Protein AF-A0A968YA37-F1 (afdb_monomer)

Mean predicted aligned error: 16.72 Å

Foldseek 3Di:
DDPVCPVVPCDPVNVVVVVCCCVVVPVVVVVQVVVQVVVVDPLSVLVVVLCVLVVVVVCCCVVVVDPDDPVSVVVSVVSNVVSVVVNVVVVVVVVVVVVVVVVPPDPPPVVVVVVVVVVVPPPPPPDPPDDDDDDDDD

Solvent-accessible surface area (backbone atoms only — not comparable to full-atom values): 8422 Å² total; per-residue (Å²): 134,80,80,80,58,59,86,80,66,65,48,75,68,50,55,48,51,49,51,48,45,48,45,59,68,39,52,49,46,51,50,51,51,49,53,36,59,70,68,73,36,69,67,46,57,52,50,52,63,58,41,50,62,56,50,51,52,52,46,40,41,69,74,68,58,57,81,70,52,74,72,52,46,49,51,52,52,52,51,52,51,51,46,51,55,58,60,49,53,64,61,49,54,55,55,54,54,55,50,56,60,69,70,62,72,61,69,77,54,56,56,53,55,53,51,64,62,53,68,78,66,72,73,81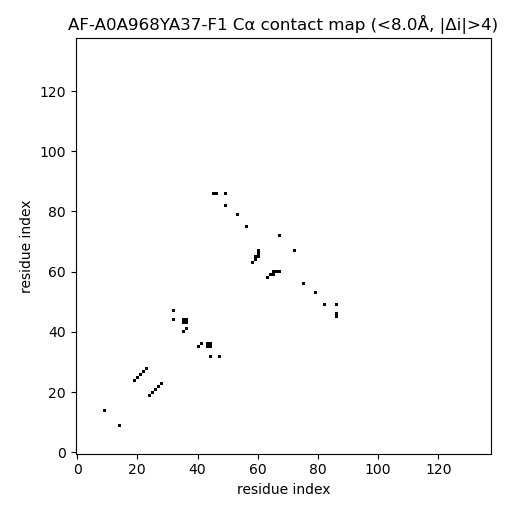,78,82,72,83,80,81,86,72,86,79,92,79,88,133

Structure (mmCIF, N/CA/C/O backbone):
data_AF-A0A968YA37-F1
#
_entry.id   AF-A0A968YA37-F1
#
loop_
_atom_site.group_PDB
_atom_site.id
_atom_site.type_symbol
_atom_site.label_atom_id
_atom_site.label_alt_id
_atom_site.label_comp_id
_atom_site.label_asym_id
_atom_site.label_entity_id
_atom_site.label_seq_id
_atom_site.pdbx_PDB_ins_code
_atom_site.Cartn_x
_atom_site.Cartn_y
_atom_site.Cartn_z
_atom_site.occupancy
_atom_site.B_iso_or_equiv
_atom_site.auth_seq_id
_atom_site.auth_comp_id
_atom_site.auth_asym_id
_atom_site.auth_atom_id
_atom_site.pdbx_PDB_model_num
ATOM 1 N N . LEU A 1 1 ? 17.390 16.702 -29.331 1.00 45.59 1 LEU A N 1
ATOM 2 C CA . LEU A 1 1 ? 16.671 15.455 -29.662 1.00 45.59 1 LEU A CA 1
ATOM 3 C C . LEU A 1 1 ? 15.281 15.620 -29.081 1.00 45.59 1 LEU A C 1
ATOM 5 O O . LEU A 1 1 ? 15.158 15.755 -27.875 1.00 45.59 1 LEU A O 1
ATOM 9 N N . THR A 1 2 ? 14.303 15.842 -29.948 1.00 58.94 2 THR A N 1
ATOM 10 C CA . THR A 1 2 ? 12.943 16.289 -29.628 1.00 58.94 2 THR A CA 1
ATOM 11 C C . THR A 1 2 ? 12.106 15.126 -29.094 1.00 58.94 2 THR A C 1
ATOM 13 O O . THR A 1 2 ? 11.922 14.135 -29.788 1.00 58.94 2 THR A O 1
ATOM 16 N N . GLU A 1 3 ? 11.577 15.250 -27.876 1.00 64.12 3 GLU A N 1
ATOM 17 C CA . GLU A 1 3 ? 10.696 14.265 -27.213 1.00 64.12 3 GLU A CA 1
ATOM 18 C C . GLU A 1 3 ? 9.273 14.204 -27.826 1.00 64.12 3 GLU A C 1
ATOM 20 O O . GLU A 1 3 ? 8.386 13.531 -27.309 1.00 64.12 3 GLU A O 1
ATOM 25 N N . SER A 1 4 ? 9.031 14.896 -28.947 1.00 67.94 4 SER A N 1
ATOM 26 C CA . SER A 1 4 ? 7.701 15.126 -29.530 1.00 67.94 4 SER A CA 1
ATOM 27 C C . SER A 1 4 ? 7.047 13.900 -30.183 1.00 67.94 4 SER A C 1
ATOM 29 O O . SER A 1 4 ? 5.840 13.913 -30.399 1.00 67.94 4 SER A O 1
ATOM 31 N N . GLU A 1 5 ? 7.801 12.832 -30.458 1.00 65.88 5 GLU A N 1
ATOM 32 C CA . GLU A 1 5 ? 7.295 11.629 -31.147 1.00 65.88 5 GLU A CA 1
ATOM 33 C C . GLU A 1 5 ? 6.789 10.525 -30.189 1.00 65.88 5 GLU A C 1
ATOM 35 O O . GLU A 1 5 ? 6.396 9.447 -30.636 1.00 65.88 5 GLU A O 1
ATOM 40 N N . GLN A 1 6 ? 6.775 10.750 -28.867 1.00 65.75 6 GLN A N 1
ATOM 41 C CA . GLN A 1 6 ? 6.377 9.724 -27.882 1.00 65.75 6 GLN A CA 1
ATOM 42 C C . GLN A 1 6 ? 4.908 9.294 -27.991 1.00 65.75 6 GLN A C 1
ATOM 44 O O . GLN A 1 6 ? 4.599 8.118 -27.818 1.00 65.75 6 GLN A O 1
ATOM 49 N N . PHE A 1 7 ? 4.000 10.220 -28.310 1.00 67.00 7 PHE A N 1
ATOM 50 C CA . PHE A 1 7 ? 2.571 9.906 -28.441 1.00 67.00 7 PHE A CA 1
ATOM 51 C C . PHE A 1 7 ? 2.244 9.110 -29.711 1.00 67.00 7 PHE A C 1
ATOM 53 O O . PHE A 1 7 ? 1.218 8.437 -29.763 1.00 67.00 7 PHE A O 1
ATOM 60 N N . VAL A 1 8 ? 3.111 9.170 -30.726 1.00 70.25 8 VAL A N 1
ATOM 61 C CA . VAL A 1 8 ? 2.924 8.486 -32.015 1.00 70.25 8 VAL A CA 1
ATOM 62 C C . VAL A 1 8 ? 3.504 7.065 -31.982 1.00 70.25 8 VAL A C 1
ATOM 64 O O . VAL A 1 8 ? 3.066 6.205 -32.740 1.00 70.25 8 VAL A O 1
ATOM 67 N N . ASN A 1 9 ? 4.433 6.786 -31.061 1.00 74.06 9 ASN A N 1
ATOM 68 C CA . ASN A 1 9 ? 5.145 5.510 -30.944 1.00 74.06 9 ASN A CA 1
ATOM 69 C C . ASN A 1 9 ? 4.734 4.704 -29.694 1.00 74.06 9 ASN A C 1
ATOM 71 O O . ASN A 1 9 ? 5.569 4.127 -28.999 1.00 74.06 9 ASN A O 1
ATOM 75 N N . ILE A 1 10 ? 3.437 4.691 -29.366 1.00 80.56 10 ILE A N 1
ATOM 76 C CA . ILE A 1 10 ? 2.909 3.772 -28.349 1.00 80.56 10 ILE A CA 1
ATOM 77 C C . ILE A 1 10 ? 2.670 2.422 -29.021 1.00 80.56 10 ILE A C 1
ATOM 79 O O . ILE A 1 10 ? 1.687 2.229 -29.739 1.00 80.56 10 ILE A O 1
ATOM 83 N N . ASP A 1 11 ? 3.590 1.496 -28.778 1.00 87.06 11 ASP A N 1
ATOM 84 C CA . ASP A 1 11 ? 3.515 0.128 -29.279 1.00 87.06 11 ASP A CA 1
ATOM 85 C C . ASP A 1 11 ? 2.354 -0.655 -28.625 1.00 87.06 11 ASP A C 1
ATOM 87 O O . ASP A 1 11 ? 1.806 -0.243 -27.595 1.00 87.06 11 ASP A O 1
ATOM 91 N N . PHE A 1 12 ? 1.970 -1.812 -29.175 1.00 89.38 12 PHE A N 1
ATOM 92 C CA . PHE A 1 12 ? 0.822 -2.596 -28.674 1.00 89.38 12 PHE A CA 1
ATOM 93 C C . PHE A 1 12 ? 0.938 -2.951 -27.177 1.00 89.38 12 PHE A C 1
ATOM 95 O O . PHE A 1 12 ? -0.045 -2.915 -26.435 1.00 89.38 12 PHE A O 1
ATOM 102 N N . SER A 1 13 ? 2.161 -3.220 -26.710 1.00 90.38 13 SER A N 1
ATOM 103 C CA . SER A 1 13 ? 2.465 -3.439 -25.289 1.00 90.38 13 SER A CA 1
ATOM 104 C C . SER A 1 13 ? 2.146 -2.213 -24.420 1.00 90.38 13 SER A C 1
ATOM 106 O O . SER A 1 13 ? 1.604 -2.353 -23.325 1.00 90.38 13 SER A O 1
ATOM 108 N N . GLY A 1 14 ? 2.404 -1.001 -24.923 1.00 90.62 14 GLY A N 1
ATOM 109 C CA . GLY A 1 14 ? 2.079 0.247 -24.229 1.00 90.62 14 GLY A CA 1
ATOM 110 C C . GLY A 1 14 ? 0.572 0.441 -24.070 1.00 90.62 14 GLY A C 1
ATOM 111 O O . GLY A 1 14 ? 0.103 0.781 -22.985 1.00 90.62 14 GLY A O 1
ATOM 112 N N . TRP A 1 15 ? -0.205 0.124 -25.109 1.00 92.56 15 TRP A N 1
ATOM 113 C CA . TRP A 1 15 ? -1.669 0.128 -25.031 1.00 92.56 15 TRP A CA 1
ATOM 114 C C . TRP A 1 15 ? -2.209 -0.898 -24.031 1.00 92.56 15 TRP A C 1
ATOM 116 O O . TRP A 1 15 ? -3.121 -0.584 -23.264 1.00 92.56 15 TRP A O 1
ATOM 126 N N . LEU A 1 16 ? -1.624 -2.099 -23.983 1.00 94.94 16 LEU A N 1
ATOM 127 C CA . LEU A 1 16 ? -1.979 -3.103 -22.977 1.00 94.94 16 LEU A CA 1
ATOM 128 C C . LEU A 1 16 ? -1.610 -2.665 -21.557 1.00 94.94 16 LEU A C 1
ATOM 130 O O . LEU A 1 16 ? -2.408 -2.863 -20.644 1.00 94.94 16 LEU A O 1
ATOM 134 N N . ALA A 1 17 ? -0.446 -2.044 -21.359 1.00 93.00 17 ALA A N 1
ATOM 135 C CA . ALA A 1 17 ? -0.031 -1.525 -20.058 1.00 93.00 17 ALA A CA 1
ATOM 136 C C . ALA A 1 17 ? -0.967 -0.408 -19.566 1.00 93.00 17 ALA A C 1
ATOM 138 O O . ALA A 1 17 ? -1.351 -0.398 -18.393 1.00 93.00 17 ALA A O 1
ATOM 139 N N . LEU A 1 18 ? -1.394 0.488 -20.464 1.00 92.81 18 LEU A N 1
ATOM 140 C CA . LEU A 1 18 ? -2.410 1.499 -20.165 1.00 92.81 18 LEU A CA 1
ATOM 141 C C . LEU A 1 18 ? -3.740 0.844 -19.787 1.00 92.81 18 LEU A C 1
ATOM 143 O O . LEU A 1 18 ? -4.289 1.160 -18.734 1.00 92.81 18 LEU A O 1
ATOM 147 N N . GLY A 1 19 ? -4.216 -0.118 -20.582 1.00 95.69 19 GLY A N 1
ATOM 148 C CA . GLY A 1 19 ? -5.440 -0.861 -20.281 1.00 95.69 19 GLY A CA 1
ATOM 149 C C . GLY A 1 19 ? -5.378 -1.565 -18.923 1.00 95.69 19 GLY A C 1
ATOM 150 O O . GLY A 1 19 ? -6.299 -1.440 -18.116 1.00 95.69 19 GLY A O 1
ATOM 151 N N . TYR A 1 20 ? -4.266 -2.239 -18.628 1.00 94.38 20 TYR A N 1
ATOM 152 C CA . TYR A 1 20 ? -4.027 -2.886 -17.340 1.00 94.38 20 TYR A CA 1
ATOM 153 C C . TYR A 1 20 ? -4.072 -1.878 -16.184 1.00 94.38 20 TYR A C 1
ATOM 155 O O . TYR A 1 20 ? -4.815 -2.079 -15.222 1.00 94.38 20 TYR A O 1
ATOM 163 N N . SER A 1 21 ? -3.336 -0.769 -16.290 1.00 93.38 21 SER A N 1
ATOM 164 C CA . SER A 1 21 ? -3.288 0.265 -15.250 1.00 93.38 21 SER A CA 1
ATOM 165 C C . SER A 1 21 ? -4.654 0.922 -15.024 1.00 93.38 21 SER A C 1
ATOM 167 O O . SER A 1 21 ? -5.093 1.078 -13.884 1.00 93.38 21 SER A O 1
ATOM 169 N N . THR A 1 22 ? -5.389 1.237 -16.093 1.00 96.25 22 THR A N 1
ATOM 170 C CA . THR A 1 22 ? -6.727 1.831 -15.990 1.00 96.25 22 THR A CA 1
ATOM 171 C C . THR A 1 22 ? -7.737 0.862 -15.376 1.00 96.25 22 THR A C 1
ATOM 173 O O . THR A 1 22 ? -8.521 1.265 -14.517 1.00 96.25 22 THR A O 1
ATOM 176 N N . VAL A 1 23 ? -7.728 -0.417 -15.759 1.00 96.44 23 VAL A N 1
ATOM 177 C CA . VAL A 1 23 ? -8.693 -1.392 -15.227 1.00 96.44 23 VAL A CA 1
ATOM 178 C C . VAL A 1 23 ? -8.363 -1.761 -13.783 1.00 96.44 23 VAL A C 1
ATOM 180 O O . VAL A 1 23 ? -9.210 -1.615 -12.904 1.00 96.44 23 VAL A O 1
ATOM 183 N N . PHE A 1 24 ? -7.139 -2.215 -13.516 1.00 90.88 24 PHE A N 1
ATOM 184 C CA . PHE A 1 24 ? -6.765 -2.723 -12.196 1.00 90.88 24 PHE A CA 1
ATOM 185 C C . PHE A 1 24 ? -6.415 -1.601 -11.216 1.00 90.88 24 PHE A C 1
ATOM 187 O O . PHE A 1 24 ? -6.884 -1.615 -10.080 1.00 90.88 24 PHE A O 1
ATOM 194 N N . GLY A 1 25 ? -5.632 -0.614 -11.655 1.00 87.88 25 GLY A N 1
ATOM 195 C CA . GLY A 1 25 ? -5.179 0.492 -10.810 1.00 87.88 25 GLY A CA 1
ATOM 196 C C . GLY A 1 25 ? -6.245 1.557 -10.553 1.00 87.88 25 GLY A C 1
ATOM 197 O O . GLY A 1 25 ? -6.181 2.231 -9.530 1.00 87.88 25 GLY A O 1
ATOM 198 N N . SER A 1 26 ? -7.231 1.711 -11.445 1.00 91.38 26 SER A N 1
ATOM 199 C CA . SER A 1 26 ? -8.301 2.710 -11.286 1.00 91.38 26 SER A CA 1
ATOM 200 C C . SER A 1 26 ? -9.690 2.089 -11.159 1.00 91.38 26 SER A C 1
ATOM 202 O O . SER A 1 26 ? -10.296 2.205 -10.098 1.00 91.38 26 SER A O 1
ATOM 204 N N . ALA A 1 27 ? -10.220 1.431 -12.195 1.00 94.56 27 ALA A N 1
ATO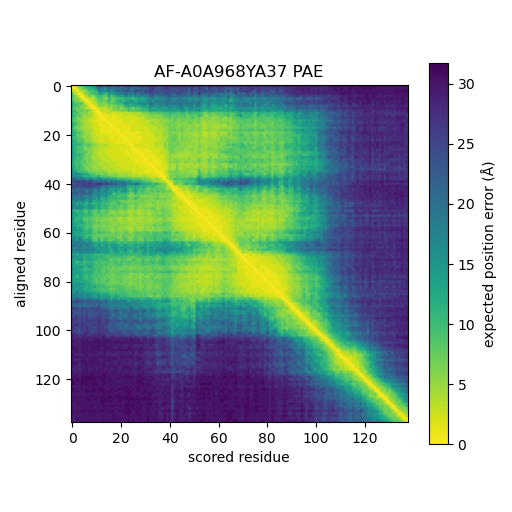M 205 C CA . ALA A 1 27 ? -11.627 1.018 -12.218 1.00 94.56 27 ALA A CA 1
ATOM 206 C C . ALA A 1 27 ? -11.981 0.045 -11.079 1.00 94.56 27 ALA A C 1
ATOM 208 O O . ALA A 1 27 ? -12.947 0.277 -10.353 1.00 94.56 27 ALA A O 1
ATOM 209 N N . ILE A 1 28 ? -11.181 -1.007 -10.882 1.00 90.88 28 ILE A N 1
ATOM 210 C CA . ILE A 1 28 ? -11.388 -1.980 -9.800 1.00 90.88 28 ILE A CA 1
ATOM 211 C C . ILE A 1 28 ? -11.099 -1.339 -8.439 1.00 90.88 28 ILE A C 1
ATOM 213 O O . ILE A 1 28 ? -11.909 -1.479 -7.526 1.00 90.88 28 ILE A O 1
ATOM 217 N N . ALA A 1 29 ? -9.986 -0.611 -8.303 1.00 86.44 29 ALA A N 1
ATOM 218 C CA . ALA A 1 29 ? -9.598 0.028 -7.046 1.00 86.44 29 ALA A CA 1
ATOM 219 C C . ALA A 1 29 ? -10.673 1.004 -6.536 1.00 86.44 29 ALA A C 1
ATOM 221 O O . ALA A 1 29 ? -11.132 0.890 -5.397 1.00 86.44 29 ALA A O 1
ATOM 222 N N . TYR A 1 30 ? -11.135 1.918 -7.395 1.00 86.19 30 TYR A N 1
ATOM 223 C CA . TYR A 1 30 ? -12.208 2.848 -7.053 1.00 86.19 30 TYR A CA 1
ATOM 224 C C . TYR A 1 30 ? -13.564 2.155 -6.940 1.00 86.19 30 TYR A C 1
ATOM 226 O O . TYR A 1 30 ? -14.343 2.517 -6.064 1.00 86.19 30 TYR A O 1
ATOM 234 N N . GLY A 1 31 ? -13.849 1.142 -7.762 1.00 89.38 31 GLY A N 1
ATOM 235 C CA . GLY A 1 31 ? -15.069 0.345 -7.636 1.00 89.38 31 GLY A CA 1
ATOM 236 C C . GLY A 1 31 ? -15.187 -0.289 -6.251 1.00 89.38 31 GLY A C 1
ATOM 237 O O . GLY A 1 31 ? -16.225 -0.171 -5.604 1.00 89.38 31 GLY A O 1
ATOM 238 N N . LEU A 1 32 ? -14.099 -0.877 -5.752 1.00 84.19 32 LEU A N 1
ATOM 239 C CA . LEU A 1 32 ? -14.043 -1.465 -4.418 1.00 84.19 32 LEU A CA 1
ATOM 240 C C . LEU A 1 32 ? -14.123 -0.395 -3.318 1.00 84.19 32 LEU A C 1
ATOM 242 O O . LEU A 1 32 ? -14.860 -0.567 -2.348 1.00 84.19 32 LEU A O 1
ATOM 246 N N . PHE A 1 33 ? -13.429 0.734 -3.494 1.00 80.25 33 PHE A N 1
ATOM 247 C CA . PHE A 1 33 ? -13.512 1.887 -2.593 1.00 80.25 33 PHE A CA 1
ATOM 248 C C . PHE A 1 33 ? -14.953 2.396 -2.447 1.00 80.25 33 PHE A C 1
ATOM 250 O O . PHE A 1 33 ? -15.447 2.532 -1.330 1.00 80.25 33 PHE A O 1
ATOM 257 N N . PHE A 1 34 ? -15.651 2.635 -3.561 1.00 82.25 34 PHE A N 1
ATOM 258 C CA . PHE A 1 34 ? -17.033 3.115 -3.547 1.00 82.25 34 PHE A CA 1
ATOM 259 C C . PHE A 1 34 ? -18.013 2.052 -3.067 1.00 82.25 34 PHE A C 1
ATOM 261 O O . PHE A 1 34 ? -18.949 2.388 -2.348 1.00 82.25 34 PHE A O 1
ATOM 268 N N . TYR A 1 35 ? -17.786 0.779 -3.391 1.00 84.81 35 TYR A N 1
ATOM 269 C CA . TYR A 1 35 ? -18.574 -0.323 -2.847 1.00 84.81 35 TYR A CA 1
ATOM 270 C C . TYR A 1 35 ? -18.516 -0.333 -1.313 1.00 84.81 35 TYR A C 1
ATOM 272 O O . TYR A 1 35 ? -19.552 -0.313 -0.646 1.00 84.81 35 TYR A O 1
ATOM 280 N N . PHE A 1 36 ? -17.313 -0.256 -0.746 1.00 77.56 36 PHE A N 1
ATOM 281 C CA . PHE A 1 36 ? -17.108 -0.195 0.699 1.00 77.56 36 PHE A CA 1
ATOM 282 C C . PHE A 1 36 ? -17.592 1.108 1.344 1.00 77.56 36 PHE A C 1
ATOM 284 O O . PHE A 1 36 ? -18.097 1.081 2.464 1.00 77.56 36 PHE A O 1
ATOM 291 N N . ALA A 1 37 ? -17.486 2.240 0.648 1.00 76.31 37 ALA A N 1
ATOM 292 C CA . ALA A 1 37 ? -18.059 3.501 1.110 1.00 76.31 37 ALA A CA 1
ATOM 293 C C . ALA A 1 37 ? -19.599 3.456 1.115 1.00 76.31 37 ALA A C 1
ATOM 295 O O . ALA A 1 37 ? -20.232 3.984 2.027 1.00 76.31 37 ALA A O 1
ATOM 296 N N . SER A 1 38 ? -20.207 2.791 0.127 1.00 76.62 38 SER A N 1
ATOM 297 C CA . SER A 1 38 ? -21.665 2.674 -0.005 1.00 76.62 38 SER A CA 1
ATOM 298 C C . SER A 1 38 ? -22.298 1.748 1.036 1.00 76.62 38 SER A C 1
ATOM 300 O O . SER A 1 38 ? -23.456 1.940 1.395 1.00 76.62 38 SER A O 1
ATOM 302 N N . SER A 1 39 ? -21.543 0.786 1.579 1.00 70.00 39 SER A N 1
ATOM 303 C CA . SER A 1 39 ? -22.029 -0.139 2.610 1.00 70.00 39 SER A CA 1
ATOM 304 C C . SER A 1 39 ? -22.082 0.468 4.022 1.00 70.00 39 SER A C 1
ATOM 306 O O . SER A 1 39 ? -22.334 -0.247 4.989 1.00 70.00 39 SER A O 1
ATOM 308 N N . GLY A 1 40 ? -21.855 1.781 4.169 1.00 61.16 40 GLY A N 1
ATOM 309 C CA . GLY A 1 40 ? -22.006 2.515 5.434 1.00 61.16 40 GLY A CA 1
ATOM 310 C C . GLY A 1 40 ? -20.974 2.164 6.511 1.00 61.16 40 GLY A C 1
ATOM 311 O O . GLY A 1 40 ? -21.076 2.627 7.646 1.00 61.16 40 GLY A O 1
ATOM 312 N N . SER A 1 41 ? -19.967 1.355 6.184 1.00 61.97 41 SER A N 1
ATOM 313 C CA . SER A 1 41 ? -18.991 0.881 7.159 1.00 61.97 41 SER A CA 1
ATOM 314 C C . SER A 1 41 ? -17.766 1.797 7.171 1.00 61.97 41 SER A C 1
ATOM 316 O O . SER A 1 41 ? -16.840 1.640 6.375 1.00 61.97 41 SER A O 1
ATOM 318 N N . LEU A 1 42 ? -17.711 2.732 8.129 1.00 64.62 42 LEU A N 1
ATOM 319 C CA . LEU A 1 42 ? -16.465 3.449 8.464 1.00 64.62 42 LEU A CA 1
ATOM 320 C C . LEU A 1 42 ? -15.293 2.461 8.641 1.00 64.62 42 LEU A C 1
ATOM 322 O O . LEU A 1 42 ? -14.155 2.753 8.281 1.00 64.62 42 LEU A O 1
ATOM 326 N N . THR A 1 43 ? -15.605 1.253 9.111 1.00 64.38 43 THR A N 1
ATOM 327 C CA . THR A 1 43 ? -14.712 0.100 9.229 1.00 64.38 43 THR A CA 1
ATOM 328 C C . THR A 1 43 ? -14.017 -0.279 7.920 1.00 64.38 43 THR A C 1
ATOM 330 O O . THR A 1 43 ? -12.829 -0.600 7.950 1.00 64.38 43 THR A O 1
ATOM 333 N N . SER A 1 44 ? -14.694 -0.227 6.768 1.00 65.38 44 SER A N 1
ATOM 334 C CA . SER A 1 44 ? -14.084 -0.627 5.492 1.00 65.38 44 SER A CA 1
ATOM 335 C C . SER A 1 44 ? -13.133 0.437 4.943 1.00 65.38 44 SER A C 1
ATOM 337 O O . SER A 1 44 ? -12.048 0.100 4.476 1.00 65.38 44 SER A O 1
ATOM 339 N N . LEU A 1 45 ? -13.484 1.722 5.067 1.00 71.06 45 LEU A N 1
ATOM 340 C CA . LEU A 1 45 ? -12.593 2.841 4.721 1.00 71.06 45 LEU A CA 1
ATOM 341 C C . LEU A 1 45 ? -11.335 2.863 5.606 1.00 71.06 45 LEU A C 1
ATOM 343 O O . LEU A 1 45 ? -10.219 3.024 5.103 1.00 71.06 45 LEU A O 1
ATOM 347 N N . SER A 1 46 ? -11.518 2.646 6.912 1.00 73.06 46 SER A N 1
ATOM 348 C CA . SER A 1 46 ? -10.431 2.522 7.892 1.00 73.06 46 SER A CA 1
ATOM 349 C C . SER A 1 46 ? -9.512 1.343 7.536 1.00 73.06 46 SER A C 1
ATOM 351 O O . SER A 1 46 ? -8.305 1.513 7.360 1.00 73.06 46 SER A O 1
ATOM 353 N N . SER A 1 47 ? -10.092 0.161 7.294 1.00 75.69 47 SER A N 1
ATOM 354 C CA . SER A 1 47 ? -9.344 -1.051 6.928 1.00 75.69 47 SER A CA 1
ATOM 355 C C . SER A 1 47 ? -8.569 -0.900 5.619 1.00 75.69 47 SER A C 1
ATOM 357 O O . SER A 1 47 ? -7.409 -1.297 5.559 1.00 75.69 47 SER A O 1
ATOM 359 N N . LEU A 1 48 ? -9.163 -0.292 4.587 1.00 78.75 48 LEU A N 1
ATOM 360 C CA . LEU A 1 48 ? -8.503 -0.085 3.296 1.00 78.75 48 LEU A CA 1
ATOM 361 C C . LEU A 1 48 ? -7.291 0.848 3.419 1.00 78.75 48 LEU A C 1
ATOM 363 O O . LEU A 1 48 ? -6.222 0.541 2.898 1.00 78.75 48 LEU A O 1
ATOM 367 N N . THR A 1 49 ? -7.433 1.945 4.169 1.00 80.00 49 THR A N 1
ATOM 368 C CA . THR A 1 49 ? -6.341 2.903 4.412 1.00 80.00 49 THR A CA 1
ATOM 369 C C . THR A 1 49 ? -5.174 2.244 5.150 1.00 80.00 49 THR A C 1
ATOM 371 O O . THR A 1 49 ? -4.013 2.492 4.827 1.00 80.00 49 THR A O 1
ATOM 374 N N . PHE A 1 50 ? -5.473 1.356 6.101 1.00 76.31 50 PHE A N 1
ATOM 375 C CA . PHE A 1 50 ? -4.468 0.575 6.825 1.00 76.31 50 PHE A CA 1
ATOM 376 C C . PHE A 1 50 ? -3.852 -0.558 6.008 1.00 76.31 50 PHE A C 1
ATOM 378 O O . PHE A 1 50 ? -2.746 -0.996 6.315 1.00 76.31 50 PHE A O 1
ATOM 385 N N . LEU A 1 51 ? -4.516 -1.007 4.948 1.00 82.56 51 LEU A N 1
ATOM 386 C CA . LEU A 1 51 ? -4.006 -2.057 4.076 1.00 82.56 51 LEU A CA 1
ATOM 387 C C . LEU A 1 51 ? -3.068 -1.512 2.987 1.00 82.56 51 LEU A C 1
ATOM 389 O O . LEU A 1 51 ? -2.184 -2.235 2.531 1.00 82.56 51 LEU A O 1
ATOM 393 N N . THR A 1 52 ? -3.190 -0.231 2.615 1.00 86.06 52 THR A N 1
ATOM 394 C CA . THR A 1 52 ? -2.333 0.423 1.607 1.00 86.06 52 THR A CA 1
ATOM 395 C C . THR A 1 52 ? -0.830 0.247 1.865 1.00 86.06 52 THR A C 1
ATOM 397 O O . THR A 1 52 ? -0.132 -0.195 0.949 1.00 86.06 52 THR A O 1
ATOM 400 N N . PRO A 1 53 ? -0.289 0.516 3.072 1.00 85.62 53 PRO A N 1
ATOM 401 C CA . PRO A 1 53 ? 1.139 0.339 3.330 1.00 85.62 53 PRO A CA 1
ATOM 402 C C . PRO A 1 53 ? 1.545 -1.137 3.286 1.00 85.62 53 PRO A C 1
ATOM 404 O O . PRO A 1 53 ? 2.637 -1.457 2.831 1.00 85.62 53 PRO A O 1
ATOM 407 N N . VAL A 1 54 ? 0.661 -2.046 3.711 1.00 85.19 54 VAL A N 1
ATOM 408 C CA . VAL A 1 54 ? 0.904 -3.495 3.667 1.00 85.19 54 VAL A CA 1
ATOM 409 C C . VAL A 1 54 ? 1.057 -3.961 2.221 1.00 85.19 54 VAL A C 1
ATOM 411 O O . VAL A 1 54 ? 2.015 -4.663 1.905 1.00 85.19 54 VAL A O 1
ATOM 414 N N . PHE A 1 55 ? 0.164 -3.531 1.325 1.00 86.94 55 PHE A N 1
ATOM 415 C CA . PHE A 1 55 ? 0.277 -3.839 -0.099 1.00 86.94 55 PHE A CA 1
ATOM 416 C C . PHE A 1 55 ? 1.503 -3.193 -0.736 1.00 86.94 55 PHE A C 1
ATOM 418 O O . PHE A 1 55 ? 2.206 -3.868 -1.482 1.00 86.94 55 PHE A O 1
ATOM 425 N N . ALA A 1 56 ? 1.792 -1.927 -0.426 1.00 87.62 56 ALA A N 1
ATOM 426 C CA . ALA A 1 56 ? 2.982 -1.251 -0.938 1.00 87.62 56 ALA A CA 1
ATOM 427 C C . ALA A 1 56 ? 4.261 -2.030 -0.592 1.00 87.62 56 ALA A C 1
ATOM 429 O O . ALA A 1 56 ? 5.097 -2.262 -1.460 1.00 87.62 56 ALA A O 1
ATOM 430 N N . LEU A 1 57 ? 4.372 -2.508 0.650 1.00 87.50 57 LEU A N 1
ATOM 431 C CA . LEU A 1 57 ? 5.503 -3.313 1.107 1.00 87.50 57 LEU A CA 1
ATOM 432 C C . LEU A 1 57 ? 5.530 -4.710 0.478 1.00 87.50 57 LEU A C 1
ATOM 434 O O . LEU A 1 57 ? 6.588 -5.176 0.056 1.00 87.50 57 LEU A O 1
ATOM 438 N N . LEU A 1 58 ? 4.376 -5.375 0.385 1.00 86.62 58 LEU A N 1
ATOM 439 C CA . LEU A 1 58 ? 4.265 -6.702 -0.217 1.00 86.62 58 LEU A CA 1
ATOM 440 C C . LEU A 1 58 ? 4.680 -6.676 -1.690 1.00 86.62 58 LEU A C 1
ATOM 442 O O . LEU A 1 58 ? 5.519 -7.470 -2.108 1.00 86.62 58 LEU A O 1
ATOM 446 N N . PHE A 1 59 ? 4.110 -5.758 -2.471 1.00 86.69 59 PHE A N 1
ATOM 447 C CA . PHE A 1 59 ? 4.397 -5.637 -3.896 1.00 86.69 59 PHE A CA 1
ATOM 448 C C . PHE A 1 59 ? 5.768 -5.004 -4.163 1.00 86.69 59 PHE A C 1
ATOM 450 O O . PHE A 1 59 ? 6.411 -5.388 -5.135 1.00 86.69 59 PHE A O 1
ATOM 457 N N . GLY A 1 60 ? 6.264 -4.117 -3.295 1.00 86.38 60 GLY A N 1
ATOM 458 C CA . GLY A 1 60 ? 7.635 -3.601 -3.373 1.00 86.38 60 GLY A CA 1
ATOM 459 C C . GLY A 1 60 ? 8.682 -4.707 -3.213 1.00 86.38 60 GLY A C 1
ATOM 460 O O . GLY A 1 60 ? 9.592 -4.834 -4.028 1.00 86.38 60 GLY A O 1
ATOM 461 N N . ASN A 1 61 ? 8.504 -5.593 -2.232 1.00 84.31 61 ASN A N 1
ATOM 462 C CA . ASN A 1 61 ? 9.403 -6.734 -2.067 1.00 84.31 61 ASN A CA 1
ATOM 463 C C . ASN A 1 61 ? 9.208 -7.789 -3.177 1.00 84.31 61 ASN A C 1
ATOM 465 O O . ASN A 1 61 ? 10.178 -8.289 -3.737 1.00 84.31 61 ASN A O 1
ATOM 469 N N . LEU A 1 62 ? 7.959 -8.120 -3.533 1.00 85.81 62 LEU A N 1
ATOM 470 C CA . LEU A 1 62 ? 7.660 -9.236 -4.441 1.00 85.81 62 LEU A CA 1
ATOM 471 C C . LEU A 1 62 ? 7.829 -8.906 -5.933 1.00 85.81 62 LEU A C 1
ATOM 473 O O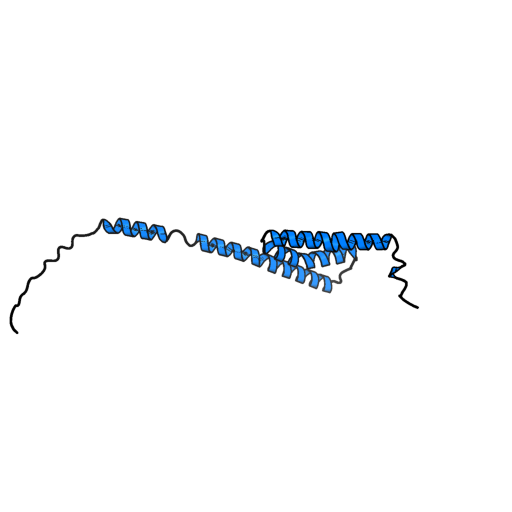 . LEU A 1 62 ? 8.336 -9.741 -6.676 1.00 85.81 62 LEU A O 1
ATOM 477 N N . LEU A 1 63 ? 7.373 -7.734 -6.389 1.00 85.62 63 LEU A N 1
ATOM 478 C CA . LEU A 1 63 ? 7.405 -7.350 -7.810 1.00 85.62 63 LEU A CA 1
ATOM 479 C C . LEU A 1 63 ? 8.656 -6.554 -8.172 1.00 85.62 63 LEU A C 1
ATOM 481 O O . LEU A 1 63 ? 9.193 -6.735 -9.261 1.00 85.62 63 LEU A O 1
ATOM 485 N N . LEU A 1 64 ? 9.106 -5.670 -7.276 1.00 82.44 64 LEU A N 1
ATOM 486 C CA . LEU A 1 64 ? 10.316 -4.870 -7.488 1.00 82.44 64 LEU A CA 1
ATOM 487 C C . LEU A 1 64 ? 11.590 -5.612 -7.060 1.00 82.44 64 LEU A C 1
ATOM 489 O O . LEU A 1 64 ? 12.675 -5.248 -7.507 1.00 82.44 64 LEU A O 1
ATOM 493 N N . GLY A 1 65 ? 11.470 -6.661 -6.238 1.00 80.69 65 GLY A N 1
ATOM 494 C CA . GLY A 1 65 ? 12.612 -7.450 -5.773 1.00 80.69 65 GLY A CA 1
ATOM 495 C C . GLY A 1 65 ? 13.526 -6.684 -4.815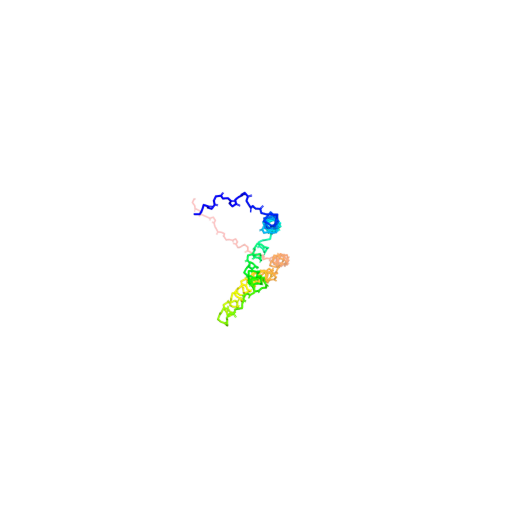 1.00 80.69 65 GLY A C 1
ATOM 496 O O . GLY A 1 65 ? 14.726 -6.959 -4.769 1.00 80.69 65 GLY A O 1
ATOM 497 N N . GLU A 1 66 ? 12.998 -5.694 -4.088 1.00 76.88 66 GLU A N 1
ATOM 498 C CA . GLU A 1 66 ? 13.806 -4.892 -3.168 1.00 76.88 66 GLU A CA 1
ATOM 499 C C . GLU A 1 66 ? 14.375 -5.744 -2.027 1.00 76.88 66 GLU A C 1
ATOM 501 O O . GLU A 1 66 ? 13.659 -6.217 -1.145 1.00 76.88 66 GLU A O 1
ATOM 506 N N . VAL A 1 67 ? 15.703 -5.895 -2.004 1.00 77.25 67 VAL A N 1
ATOM 507 C CA . VAL A 1 67 ? 16.412 -6.515 -0.881 1.00 77.25 67 VAL A CA 1
ATOM 508 C C . VAL A 1 67 ? 16.557 -5.480 0.227 1.00 77.25 67 VAL A C 1
ATOM 510 O O . VAL A 1 67 ? 17.449 -4.630 0.204 1.00 77.25 67 VAL A O 1
ATOM 513 N N . LEU A 1 68 ? 15.660 -5.554 1.205 1.00 74.00 68 LEU A N 1
ATOM 514 C CA . LEU A 1 68 ? 15.642 -4.623 2.326 1.00 74.00 68 LEU A CA 1
ATOM 515 C C . LEU A 1 68 ? 16.867 -4.827 3.226 1.00 74.00 68 LEU A C 1
ATOM 517 O O . LEU A 1 68 ? 17.100 -5.904 3.782 1.00 74.00 68 LEU A O 1
ATOM 521 N N . ASN A 1 69 ? 17.641 -3.758 3.406 1.00 85.38 69 ASN A N 1
ATOM 522 C CA . ASN A 1 69 ? 18.730 -3.718 4.382 1.00 85.38 69 ASN A 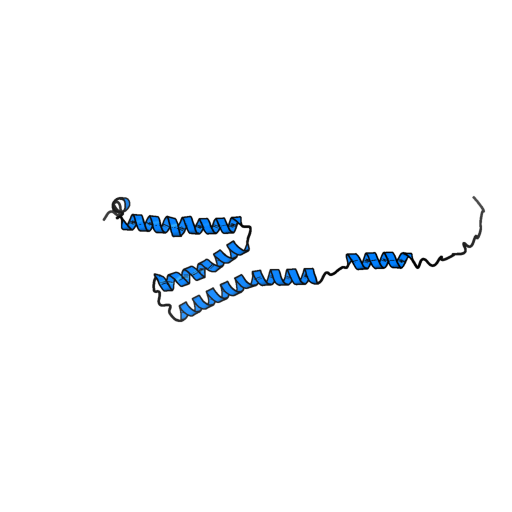CA 1
ATOM 523 C C . ASN A 1 69 ? 18.139 -3.871 5.806 1.00 85.38 69 ASN A C 1
ATOM 525 O O . ASN A 1 69 ? 17.053 -3.342 6.052 1.00 85.38 69 ASN A O 1
ATOM 529 N N . PRO A 1 70 ? 18.811 -4.537 6.767 1.00 86.31 70 PRO A N 1
ATOM 530 C CA . PRO A 1 70 ? 18.358 -4.682 8.156 1.00 86.31 70 PRO A CA 1
ATOM 531 C C . PRO A 1 70 ? 17.662 -3.460 8.786 1.00 86.31 70 PRO A C 1
ATOM 533 O O . PRO A 1 70 ? 16.644 -3.615 9.461 1.00 86.31 70 PRO A O 1
ATOM 536 N N . LEU A 1 71 ? 18.158 -2.242 8.535 1.00 89.50 71 LEU A N 1
ATOM 537 C CA . LEU A 1 71 ? 17.545 -1.011 9.051 1.00 89.50 71 LEU A CA 1
ATOM 538 C C . LEU A 1 71 ? 16.192 -0.683 8.389 1.00 89.50 71 LEU A C 1
ATOM 540 O O . LEU A 1 71 ? 15.261 -0.248 9.066 1.00 89.50 71 LEU A O 1
ATOM 544 N N . GLN A 1 72 ? 16.058 -0.923 7.083 1.00 85.00 72 GLN A N 1
ATOM 545 C CA . GLN A 1 72 ? 14.786 -0.779 6.369 1.00 85.00 72 GLN A CA 1
ATOM 546 C C . GLN A 1 72 ? 13.783 -1.825 6.856 1.00 85.00 72 GLN A C 1
ATOM 548 O O . GLN A 1 72 ? 12.642 -1.477 7.140 1.00 85.00 72 GLN A O 1
ATOM 553 N N . SER A 1 73 ? 14.220 -3.070 7.059 1.00 85.06 73 SER A N 1
ATOM 554 C CA . SER A 1 73 ? 13.381 -4.137 7.617 1.00 85.06 73 SER A CA 1
ATOM 555 C C . SER A 1 73 ? 12.855 -3.798 9.016 1.00 85.06 73 SER A C 1
ATOM 557 O O . SER A 1 73 ? 11.694 -4.075 9.316 1.00 85.06 73 SER A O 1
ATOM 559 N N . MET A 1 74 ? 13.659 -3.137 9.859 1.00 90.50 74 MET A N 1
ATOM 560 C CA . MET A 1 74 ? 13.182 -2.592 11.138 1.00 90.50 74 MET A CA 1
ATOM 561 C C . MET A 1 74 ? 12.104 -1.519 10.949 1.00 90.50 74 MET A C 1
ATOM 563 O O . MET A 1 74 ? 11.090 -1.553 11.646 1.00 90.50 74 MET A O 1
ATOM 567 N N . GLY A 1 75 ? 12.297 -0.590 10.009 1.00 88.56 75 GLY A N 1
ATOM 568 C CA . GLY A 1 75 ? 11.297 0.427 9.673 1.00 88.56 75 GLY A CA 1
ATOM 569 C C . GLY A 1 75 ? 9.982 -0.194 9.198 1.00 88.56 75 GLY A C 1
ATOM 570 O O . GLY A 1 75 ? 8.920 0.150 9.709 1.00 88.56 75 GLY A O 1
ATOM 571 N N . VAL A 1 76 ? 10.063 -1.183 8.306 1.00 87.38 76 VAL A N 1
ATOM 572 C CA . VAL A 1 76 ? 8.918 -1.969 7.826 1.00 87.38 76 VAL A CA 1
ATOM 573 C C . VAL A 1 76 ? 8.194 -2.654 8.983 1.00 87.38 76 VAL A C 1
ATOM 575 O O . VAL A 1 76 ? 6.975 -2.525 9.109 1.00 87.38 76 VAL A O 1
ATOM 578 N N . GLY A 1 77 ? 8.935 -3.326 9.868 1.00 89.56 77 GLY A N 1
ATOM 579 C CA . GLY A 1 77 ? 8.373 -3.946 11.065 1.00 89.56 77 GLY A CA 1
ATOM 580 C C . GLY A 1 77 ? 7.640 -2.937 11.951 1.00 89.56 77 GLY A C 1
ATOM 581 O O . GLY A 1 77 ? 6.504 -3.181 12.354 1.00 89.56 77 GLY A O 1
ATOM 582 N N . LEU A 1 78 ? 8.241 -1.771 12.196 1.00 91.12 78 LEU A N 1
ATOM 583 C CA . LEU A 1 78 ? 7.643 -0.708 13.004 1.00 91.12 78 LEU A CA 1
ATOM 584 C C . LEU A 1 78 ? 6.367 -0.132 12.368 1.00 91.12 78 LEU A C 1
ATOM 586 O O . LEU A 1 78 ? 5.389 0.121 13.077 1.00 91.12 78 LEU A O 1
ATOM 590 N N . THR A 1 79 ? 6.348 0.050 11.046 1.00 88.88 79 THR A N 1
ATOM 591 C CA . THR A 1 79 ? 5.160 0.497 10.306 1.00 88.88 79 THR A CA 1
ATOM 592 C C . THR A 1 79 ? 4.029 -0.523 10.413 1.00 88.88 79 THR A C 1
ATOM 594 O O . THR A 1 79 ? 2.906 -0.143 10.742 1.00 88.88 79 THR A O 1
ATOM 597 N N . LEU A 1 80 ? 4.315 -1.814 10.213 1.00 87.81 80 LEU A N 1
ATOM 598 C CA . LEU A 1 80 ? 3.314 -2.878 10.341 1.00 87.81 80 LEU A CA 1
ATOM 599 C C . LEU A 1 80 ? 2.749 -2.970 11.763 1.00 87.81 80 LEU A C 1
ATOM 601 O O . LEU A 1 80 ? 1.534 -3.055 11.932 1.00 87.81 80 LEU A O 1
ATOM 605 N N . VAL A 1 81 ? 3.609 -2.891 12.784 1.00 90.06 81 VAL A N 1
ATOM 606 C CA . VAL A 1 81 ? 3.183 -2.869 14.193 1.00 90.06 81 VAL A CA 1
ATOM 607 C C . VAL A 1 81 ? 2.290 -1.659 14.464 1.00 90.06 81 VAL A C 1
ATOM 609 O O . VAL A 1 81 ? 1.225 -1.801 15.057 1.00 90.06 81 VAL A O 1
ATOM 612 N N . SER A 1 82 ? 2.675 -0.477 13.982 1.00 87.06 82 SER A N 1
ATOM 613 C CA . SER A 1 82 ? 1.888 0.749 14.158 1.00 87.06 82 SER A CA 1
ATOM 614 C C . SER A 1 82 ? 0.493 0.620 13.541 1.00 87.06 82 SER A C 1
ATOM 616 O O . SER A 1 82 ? -0.502 0.906 14.204 1.00 87.06 82 SER A O 1
ATOM 618 N N . ILE A 1 83 ? 0.403 0.127 12.302 1.00 83.94 83 ILE A N 1
ATOM 619 C CA . ILE A 1 83 ? -0.869 -0.128 11.611 1.00 83.94 83 ILE A CA 1
ATOM 620 C C . ILE A 1 83 ? -1.722 -1.135 12.388 1.00 83.94 83 ILE A C 1
ATOM 622 O O . ILE A 1 83 ? -2.921 -0.917 12.570 1.00 83.94 83 ILE A O 1
ATOM 626 N N . TYR A 1 84 ? -1.104 -2.208 12.883 1.00 83.69 84 TYR A N 1
ATOM 627 C CA . TYR A 1 84 ? -1.787 -3.227 13.673 1.00 83.69 84 TYR A CA 1
ATOM 628 C C . TYR A 1 84 ? -2.404 -2.649 14.956 1.00 83.69 84 TYR A C 1
ATOM 630 O O . TYR A 1 84 ? -3.588 -2.868 15.216 1.00 83.69 84 TYR A O 1
ATOM 638 N N . LEU A 1 85 ? -1.648 -1.853 15.726 1.00 84.75 85 LEU A N 1
ATOM 639 C CA . LEU A 1 85 ? -2.172 -1.199 16.934 1.00 84.75 85 LEU A CA 1
ATOM 640 C C . LEU A 1 85 ? -3.341 -0.257 16.617 1.00 84.75 85 LEU A C 1
ATOM 642 O O . LEU A 1 85 ? -4.314 -0.199 17.371 1.00 84.75 85 LEU A O 1
ATOM 646 N N . ILE A 1 86 ? -3.255 0.480 15.509 1.00 79.75 86 ILE A N 1
ATOM 647 C CA . ILE A 1 86 ? -4.308 1.413 15.112 1.00 79.75 86 ILE A CA 1
ATOM 648 C C . ILE A 1 86 ? -5.577 0.657 14.703 1.00 79.75 86 ILE A C 1
ATOM 650 O O . ILE A 1 86 ? -6.660 1.071 15.099 1.00 79.75 86 ILE A O 1
ATOM 654 N N . ASN A 1 87 ? -5.470 -0.465 13.988 1.00 76.88 87 ASN A N 1
ATOM 655 C CA . ASN A 1 87 ? -6.636 -1.285 13.641 1.00 76.88 87 ASN A CA 1
ATOM 656 C C . ASN A 1 87 ? -7.311 -1.882 14.895 1.00 76.88 87 ASN A C 1
ATOM 658 O O . ASN A 1 87 ? -8.537 -1.946 14.991 1.00 76.88 87 ASN A O 1
ATOM 662 N N . GLN A 1 88 ? -6.517 -2.254 15.903 1.00 76.50 88 GLN A N 1
ATOM 663 C CA . GLN A 1 88 ? -7.026 -2.872 17.126 1.00 76.50 88 GLN A CA 1
ATOM 664 C C . GLN A 1 88 ? -7.811 -1.897 18.024 1.00 76.50 88 GLN A C 1
ATOM 666 O O . GLN A 1 88 ? -8.731 -2.307 18.734 1.00 76.50 88 GLN A O 1
ATOM 671 N N . ARG A 1 89 ? -7.497 -0.594 17.992 1.00 72.69 89 ARG A N 1
ATOM 672 C CA . ARG A 1 89 ? -8.204 0.410 18.812 1.00 72.69 89 ARG A CA 1
ATOM 673 C C . ARG A 1 89 ? -9.699 0.490 18.473 1.00 72.69 89 ARG A C 1
ATOM 675 O O . ARG A 1 89 ? -10.517 0.669 19.373 1.00 72.69 89 ARG A O 1
ATOM 682 N N . ASP A 1 90 ? -10.044 0.303 17.199 1.00 67.12 90 ASP A N 1
ATOM 683 C CA . ASP A 1 90 ? -11.420 0.398 16.714 1.00 67.12 90 ASP A CA 1
ATOM 684 C C . ASP A 1 90 ? -12.249 -0.781 17.268 1.00 67.12 90 ASP A C 1
ATOM 686 O O . ASP A 1 90 ? -13.391 -0.606 17.689 1.00 67.12 90 ASP A O 1
ATOM 690 N N . THR A 1 91 ? -11.637 -1.965 17.408 1.00 66.12 91 THR A N 1
ATOM 691 C CA . THR A 1 91 ? -12.276 -3.157 18.000 1.00 66.12 91 THR A CA 1
ATOM 692 C C . THR A 1 91 ? -12.406 -3.091 19.527 1.00 66.12 91 THR A C 1
ATOM 694 O O . THR A 1 91 ? -13.308 -3.712 20.099 1.00 66.12 91 THR A O 1
ATOM 697 N N . LEU A 1 92 ? -11.529 -2.358 20.224 1.00 63.06 92 LEU A N 1
ATOM 698 C CA . LEU A 1 92 ? -11.623 -2.183 21.682 1.00 63.06 92 LEU A CA 1
ATOM 699 C C . LEU A 1 92 ? -12.764 -1.236 22.085 1.00 63.06 92 LEU A C 1
ATOM 701 O O . LEU A 1 92 ? -13.424 -1.487 23.099 1.00 63.06 92 LEU A O 1
ATOM 705 N N . GLY A 1 93 ? -13.035 -0.199 21.286 1.00 63.81 93 GLY A N 1
ATOM 706 C CA . GLY A 1 93 ? -14.148 0.727 21.518 1.00 63.81 93 GLY A CA 1
ATOM 707 C C . GLY A 1 93 ? -15.512 0.026 21.530 1.00 63.81 93 GLY A C 1
ATOM 708 O O . GLY A 1 93 ? -16.327 0.265 22.424 1.00 63.81 93 GLY A O 1
ATOM 709 N N . GLU A 1 94 ? -15.728 -0.924 20.615 1.00 64.38 94 GLU A N 1
ATOM 710 C CA . GLU A 1 94 ? -16.964 -1.718 20.563 1.0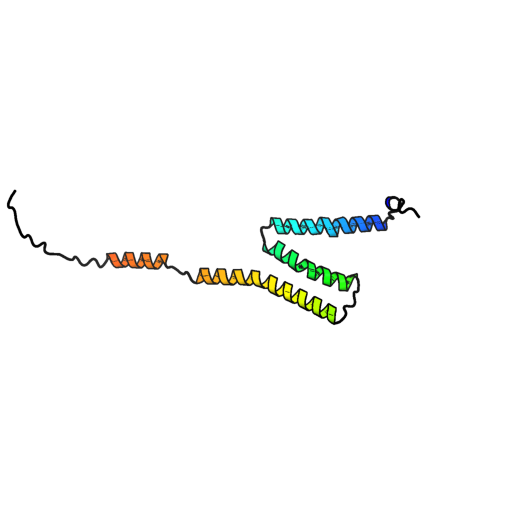0 64.38 94 GLU A CA 1
ATOM 711 C C . GLU A 1 94 ? -17.147 -2.618 21.795 1.00 64.38 94 GLU A C 1
ATOM 713 O O . GLU A 1 94 ? -18.255 -2.741 22.328 1.00 64.38 94 GLU A O 1
ATOM 718 N N . LYS A 1 95 ? -16.061 -3.233 22.286 1.00 61.66 95 LYS A N 1
ATOM 719 C CA . LYS A 1 95 ? -16.109 -4.095 23.479 1.00 61.66 95 LYS A CA 1
ATOM 720 C C . LYS A 1 95 ? -16.463 -3.304 24.737 1.00 61.66 95 LYS A C 1
ATOM 722 O O . LYS A 1 95 ? -17.276 -3.771 25.532 1.00 61.66 95 LYS A O 1
ATOM 727 N N . MET A 1 96 ? -15.900 -2.108 24.909 1.00 63.47 96 MET A N 1
ATOM 728 C CA . MET A 1 96 ? -16.207 -1.248 26.058 1.00 63.47 96 MET A CA 1
ATOM 729 C C . MET A 1 96 ? -17.638 -0.688 26.009 1.00 63.47 96 MET A C 1
ATOM 731 O O . MET A 1 96 ? -18.295 -0.618 27.050 1.00 63.47 96 MET A O 1
ATOM 735 N N . GLY A 1 97 ? -18.157 -0.373 24.816 1.00 61.84 97 GLY A N 1
ATOM 736 C CA . GLY A 1 97 ? -19.552 0.043 24.628 1.00 61.84 97 GLY A CA 1
ATOM 737 C C . GLY A 1 97 ? -20.564 -1.038 25.031 1.00 61.84 97 GLY A C 1
ATOM 738 O O . GLY A 1 97 ? -21.514 -0.752 25.760 1.00 61.84 97 GLY A O 1
ATOM 739 N N . LYS A 1 98 ? -20.315 -2.300 24.650 1.00 60.03 98 LYS A N 1
ATOM 740 C CA . LYS A 1 98 ? -21.153 -3.450 25.051 1.00 60.03 98 LYS A CA 1
ATOM 741 C C . LYS A 1 98 ? -21.122 -3.738 26.554 1.00 60.03 98 LYS A C 1
ATOM 743 O O . LYS A 1 98 ? -22.139 -4.123 27.122 1.00 60.03 98 LYS A O 1
ATOM 748 N N . VAL A 1 99 ? -19.980 -3.552 27.221 1.00 67.56 99 VAL A N 1
ATOM 749 C CA . VAL A 1 99 ? -19.884 -3.745 28.681 1.00 67.56 99 VAL A CA 1
ATOM 750 C C . VAL A 1 99 ? -20.680 -2.673 29.426 1.00 67.56 99 VAL A C 1
ATOM 752 O O . VAL A 1 99 ? -21.397 -2.999 30.364 1.00 67.56 99 VAL A O 1
ATOM 755 N N . ARG A 1 100 ? -20.632 -1.409 28.985 1.00 62.78 100 ARG A N 1
ATOM 756 C CA . ARG A 1 100 ? -21.426 -0.324 29.583 1.00 62.78 100 ARG A CA 1
ATOM 757 C C . ARG A 1 100 ? -22.934 -0.553 29.440 1.00 62.78 100 ARG A C 1
ATOM 759 O O . ARG A 1 100 ? -23.649 -0.275 30.396 1.00 62.78 100 ARG A O 1
ATOM 766 N N . SER A 1 101 ? -23.408 -1.073 28.302 1.00 61.16 101 SER A N 1
ATOM 767 C CA . SER A 1 101 ? -24.841 -1.367 28.129 1.00 61.16 101 SER A CA 1
ATOM 768 C C . SER A 1 101 ? -25.300 -2.566 28.965 1.00 61.16 101 SER A C 1
ATOM 770 O O . SER A 1 101 ? -26.409 -2.547 29.477 1.00 61.16 101 SER A O 1
ATOM 772 N N . ASN A 1 102 ? -24.450 -3.581 29.158 1.00 62.00 102 ASN A N 1
ATOM 773 C CA . ASN A 1 102 ? -24.761 -4.731 30.019 1.00 62.00 102 ASN A CA 1
ATOM 774 C C . ASN A 1 102 ? -24.664 -4.419 31.527 1.00 62.00 102 ASN A C 1
ATOM 776 O O . ASN A 1 102 ? -25.172 -5.186 32.337 1.00 62.00 102 ASN A O 1
ATOM 780 N N . VAL A 1 103 ? -24.003 -3.319 31.909 1.00 61.47 103 VAL A N 1
ATOM 781 C CA . VAL A 1 103 ? -23.859 -2.857 33.306 1.00 61.47 103 VAL A CA 1
ATOM 782 C C . VAL A 1 103 ? -24.971 -1.884 33.722 1.00 61.47 103 VAL A C 1
ATOM 784 O O . VAL A 1 103 ? -25.066 -1.545 34.896 1.00 61.47 103 VAL A O 1
ATOM 787 N N . ALA A 1 104 ? -25.875 -1.506 32.813 1.00 59.00 104 ALA A N 1
ATOM 788 C CA . ALA A 1 104 ? -27.142 -0.864 33.166 1.00 59.00 104 ALA A CA 1
ATOM 789 C C . ALA A 1 104 ? -28.320 -1.862 33.077 1.00 59.00 104 ALA A C 1
ATOM 791 O O . ALA A 1 104 ? -29.149 -1.740 32.176 1.00 59.00 104 ALA A O 1
ATOM 792 N N . PRO A 1 105 ? -28.411 -2.883 33.952 1.00 53.97 105 PRO A N 1
ATOM 793 C CA . PRO A 1 105 ? -29.629 -3.664 34.082 1.00 53.97 105 PRO A CA 1
ATOM 794 C C . PRO A 1 105 ? -30.667 -2.888 34.918 1.00 53.97 105 PRO A C 1
ATOM 796 O O . PRO A 1 105 ? -30.380 -2.461 36.029 1.00 53.97 105 PRO A O 1
ATOM 799 N N . ASN A 1 106 ? -31.877 -2.738 34.370 1.00 59.88 106 ASN A N 1
ATOM 800 C CA . ASN A 1 106 ? -33.168 -2.705 35.078 1.00 59.88 106 ASN A CA 1
ATOM 801 C C . ASN A 1 106 ? -33.422 -1.719 36.242 1.00 59.88 106 ASN A C 1
ATOM 803 O O . ASN A 1 106 ? -34.275 -2.006 37.079 1.00 59.88 106 ASN A O 1
ATOM 807 N N . SER A 1 107 ? -32.851 -0.512 36.256 1.00 58.03 107 SER A N 1
ATOM 808 C CA . SER A 1 107 ? -33.330 0.521 37.200 1.00 58.03 107 SER A CA 1
ATOM 809 C C . SER A 1 107 ? -34.807 0.880 36.998 1.00 58.03 107 SER A C 1
ATOM 811 O O . SER A 1 107 ? -35.478 1.261 37.949 1.00 58.03 107 SER A O 1
ATOM 813 N N . ASP A 1 108 ? -35.322 0.727 35.777 1.00 59.00 108 ASP A N 1
ATOM 814 C CA . ASP A 1 108 ? -36.671 1.168 35.406 1.00 59.00 108 ASP A CA 1
ATOM 815 C C . ASP A 1 108 ? -37.761 0.180 35.862 1.00 59.00 108 ASP A C 1
ATOM 817 O O . ASP A 1 108 ? -38.916 0.565 36.029 1.00 59.00 108 ASP A O 1
ATOM 821 N N . GLY A 1 109 ? -37.396 -1.089 36.092 1.00 56.69 109 GLY A N 1
ATOM 822 C CA . GLY A 1 109 ? -38.296 -2.125 36.609 1.00 56.69 109 GLY A CA 1
ATOM 823 C C . GLY A 1 109 ? -38.327 -2.176 38.137 1.00 56.69 109 GLY A C 1
ATOM 824 O O . GLY A 1 109 ? -39.404 -2.272 38.717 1.00 56.69 109 GLY A O 1
ATOM 825 N N . GLU A 1 110 ? -37.169 -2.022 38.792 1.00 60.53 110 GLU A N 1
ATOM 826 C CA . GLU A 1 110 ? -37.073 -2.038 40.261 1.00 60.53 110 GLU A CA 1
ATOM 827 C C . GLU A 1 110 ? -37.816 -0.857 40.907 1.00 60.53 110 GLU A C 1
ATOM 829 O O . GLU A 1 110 ? -38.470 -1.037 41.930 1.00 60.53 110 GLU A O 1
ATOM 834 N N . VAL A 1 111 ? -37.797 0.345 40.310 1.00 60.25 111 VAL A N 1
ATOM 835 C CA . VAL A 1 111 ? -38.582 1.476 40.846 1.00 60.25 111 VAL A CA 1
ATOM 836 C C . VAL A 1 111 ? -40.093 1.302 40.681 1.00 60.25 111 VAL A C 1
ATOM 838 O O . VAL A 1 111 ? -40.835 1.763 41.542 1.00 60.25 111 VAL A O 1
ATOM 841 N N . ALA A 1 112 ? -40.570 0.629 39.631 1.00 60.84 112 ALA A N 1
ATOM 842 C CA . ALA A 1 112 ? -42.000 0.365 39.454 1.00 60.84 112 ALA A CA 1
ATOM 843 C C . ALA A 1 112 ? -42.508 -0.678 40.468 1.00 60.84 112 ALA A C 1
ATOM 845 O O . ALA A 1 112 ? -43.563 -0.496 41.072 1.00 60.84 112 ALA A O 1
ATOM 846 N N . GLU A 1 113 ? -41.70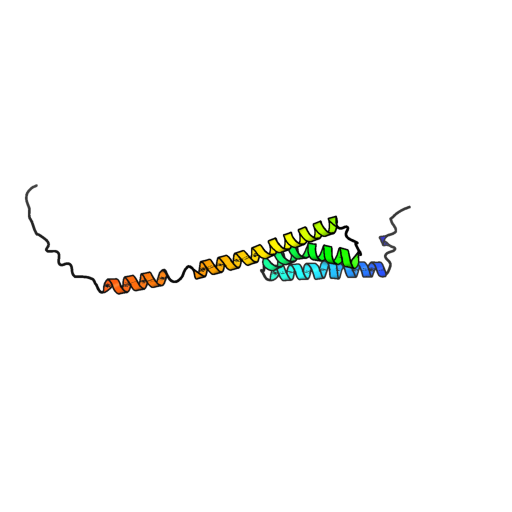5 -1.712 40.729 1.00 62.03 113 GLU A N 1
ATOM 847 C CA . GLU A 1 113 ? -42.014 -2.790 41.677 1.00 62.03 113 GLU A CA 1
ATOM 848 C C . GLU A 1 113 ? -41.944 -2.323 43.148 1.00 62.03 113 GLU A C 1
ATOM 850 O O . GLU A 1 113 ? -42.706 -2.789 44.000 1.00 62.03 113 GLU A O 1
ATOM 855 N N . LEU A 1 114 ? -41.078 -1.349 43.458 1.00 60.88 114 LEU A N 1
ATOM 856 C CA . LEU A 1 114 ? -41.012 -0.706 44.777 1.00 60.88 114 LEU A CA 1
ATOM 857 C C . LEU A 1 114 ? -42.181 0.257 45.037 1.00 60.88 114 LEU A C 1
ATOM 859 O O . LEU A 1 114 ? -42.594 0.394 46.188 1.00 60.88 114 LEU A O 1
ATOM 863 N N . LEU A 1 115 ? -42.730 0.907 44.005 1.00 61.81 115 LEU A N 1
ATOM 864 C CA . LEU A 1 115 ? -43.920 1.756 44.145 1.00 61.81 115 LEU A CA 1
ATOM 865 C C . LEU A 1 115 ? -45.188 0.913 44.338 1.00 61.81 115 LEU A C 1
ATOM 867 O O . LEU A 1 115 ? -45.970 1.211 45.238 1.00 61.81 115 LEU A O 1
ATOM 871 N N . GLU A 1 116 ? -45.335 -0.183 43.589 1.00 65.56 116 GLU A N 1
ATOM 872 C CA . GLU A 1 116 ? -46.501 -1.076 43.672 1.00 65.56 116 GLU A CA 1
ATOM 873 C C . GLU A 1 116 ? -46.604 -1.791 45.034 1.00 65.56 116 GLU A C 1
ATOM 875 O O . GLU A 1 116 ? -47.690 -1.923 45.597 1.00 65.56 116 GLU A O 1
ATOM 880 N N . ASN A 1 117 ? -45.467 -2.165 45.635 1.00 56.16 117 ASN A N 1
ATOM 881 C CA . ASN A 1 117 ? -45.435 -2.766 46.974 1.00 56.16 117 ASN A CA 1
ATOM 882 C C . ASN A 1 117 ? -45.565 -1.745 48.122 1.00 56.16 117 ASN A C 1
ATOM 884 O O . ASN A 1 117 ? -45.902 -2.132 49.241 1.00 56.16 117 ASN A O 1
ATOM 888 N N . SER A 1 118 ? -45.321 -0.453 47.868 1.00 61.16 118 SER A N 1
ATOM 889 C CA . SER A 1 118 ? -45.425 0.607 48.887 1.00 61.16 118 SER A CA 1
ATOM 890 C C . SER A 1 118 ? -46.858 1.119 49.083 1.00 61.16 118 SER A C 1
ATOM 892 O O . SER A 1 118 ? -47.177 1.644 50.149 1.00 61.16 118 SER A O 1
ATOM 894 N N . GLU A 1 119 ? -47.747 0.948 48.098 1.00 59.50 119 GLU A N 1
ATOM 895 C CA . GLU A 1 119 ? -49.165 1.334 48.215 1.00 59.50 119 GLU A CA 1
ATOM 896 C C . GLU A 1 119 ? -49.980 0.397 49.129 1.00 59.50 119 GLU A C 1
ATOM 898 O O . GLU A 1 119 ? -51.044 0.781 49.615 1.00 59.50 119 GLU A O 1
ATOM 903 N N . LEU A 1 120 ? -49.472 -0.804 49.427 1.00 56.59 120 LEU A N 1
ATOM 904 C CA . LEU A 1 120 ? -50.147 -1.780 50.292 1.00 56.59 120 LEU A CA 1
ATOM 905 C C . LEU A 1 120 ? -49.914 -1.562 51.797 1.00 56.59 120 LEU A C 1
ATOM 907 O O . LEU A 1 120 ? -50.605 -2.190 52.598 1.00 56.59 120 LEU A O 1
ATOM 911 N N . ASP A 1 121 ? -49.009 -0.657 52.187 1.00 48.91 121 ASP A N 1
ATOM 912 C CA . ASP A 1 121 ? -48.635 -0.408 53.592 1.00 48.91 121 ASP A CA 1
ATOM 913 C C . ASP A 1 121 ? -49.007 1.011 54.066 1.00 48.91 121 ASP A C 1
ATOM 915 O O . ASP A 1 121 ? -48.379 1.599 54.953 1.00 48.91 121 ASP A O 1
ATOM 919 N N . ALA A 1 122 ? -50.062 1.585 53.473 1.00 55.31 122 ALA A N 1
ATOM 920 C CA . ALA A 1 122 ? -50.687 2.818 53.939 1.00 55.31 122 ALA A CA 1
ATOM 921 C C . ALA A 1 122 ? -51.356 2.590 55.308 1.00 55.31 122 ALA A C 1
ATOM 923 O O . ALA A 1 122 ? -52.569 2.421 55.429 1.00 55.31 122 ALA A O 1
ATOM 924 N N . VAL A 1 123 ? -50.539 2.593 56.361 1.00 53.84 123 VAL A N 1
ATOM 925 C CA . VAL A 1 123 ? -50.969 2.726 57.750 1.00 53.84 123 VAL A CA 1
ATOM 926 C C . VAL A 1 123 ? -51.802 4.001 57.856 1.00 53.84 123 VAL A C 1
ATOM 928 O O . VAL A 1 123 ? -51.291 5.116 57.743 1.00 53.84 123 VAL A O 1
ATOM 931 N N . GLU A 1 124 ? -53.106 3.817 58.060 1.00 55.38 124 GLU A N 1
ATOM 932 C CA . GLU A 1 124 ? -54.093 4.865 58.298 1.00 55.38 124 GLU A CA 1
ATOM 933 C C . GLU A 1 124 ? -53.727 5.633 59.578 1.00 55.38 124 GLU A C 1
ATOM 935 O O . GLU A 1 124 ? -54.135 5.305 60.694 1.00 55.38 124 GLU A O 1
ATOM 940 N N . LEU A 1 125 ? -52.897 6.664 59.428 1.00 49.09 125 LEU A N 1
ATOM 941 C CA . LEU A 1 125 ? -52.492 7.551 60.509 1.00 49.09 125 LEU A CA 1
ATOM 942 C C . LEU A 1 125 ? -53.668 8.484 60.827 1.00 49.09 125 LEU A C 1
ATOM 944 O O . LEU A 1 125 ? -53.776 9.602 60.323 1.00 49.09 125 LEU A O 1
ATOM 948 N N . ARG A 1 126 ? -54.593 8.003 61.666 1.00 46.19 126 ARG A N 1
ATOM 949 C CA . ARG A 1 126 ? -55.663 8.815 62.256 1.00 46.19 126 ARG A CA 1
ATOM 950 C C . ARG A 1 126 ? -55.038 9.851 63.189 1.00 46.19 126 ARG A C 1
ATOM 952 O O . ARG A 1 126 ? -54.818 9.597 64.370 1.00 46.19 126 ARG A O 1
ATOM 959 N N . VAL A 1 127 ? -54.756 11.030 62.645 1.00 57.84 127 VAL A N 1
ATOM 960 C CA . VAL A 1 127 ? -54.337 12.202 63.415 1.00 57.84 127 VAL A CA 1
ATOM 961 C C . VAL A 1 127 ? -55.580 12.809 64.081 1.00 57.84 127 VAL A C 1
ATOM 963 O O . VAL A 1 127 ? -56.488 13.247 63.371 1.00 57.84 127 VAL A O 1
ATOM 966 N N . PRO A 1 128 ? -55.677 12.855 65.423 1.00 52.69 128 PRO A N 1
ATOM 967 C CA . PRO A 1 128 ? -56.745 13.591 66.081 1.00 52.69 128 PRO A CA 1
ATOM 968 C C . PRO A 1 128 ? -56.498 15.091 65.888 1.00 52.69 128 PRO A C 1
ATOM 970 O O . PRO A 1 128 ? -55.568 15.667 66.452 1.00 52.69 128 PRO A O 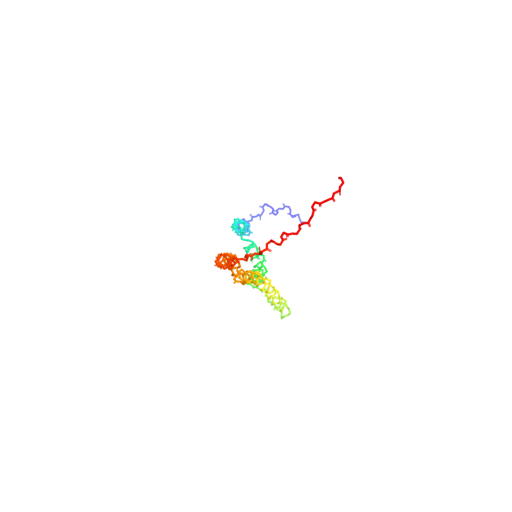1
ATOM 973 N N . VAL A 1 129 ? -57.335 15.725 65.065 1.00 60.78 129 VAL A N 1
ATOM 974 C CA . VAL A 1 129 ? -57.359 17.180 64.888 1.00 60.78 129 VAL A CA 1
ATOM 975 C C . VAL A 1 129 ? -57.799 17.804 66.210 1.00 60.78 129 VAL A C 1
ATOM 977 O O . VAL A 1 129 ? -58.966 17.738 66.591 1.00 60.78 129 VAL A O 1
ATOM 980 N N . ARG A 1 130 ? -56.843 18.387 66.935 1.00 58.00 130 ARG A N 1
ATOM 981 C CA . ARG A 1 130 ? -57.110 19.171 68.139 1.00 58.00 130 ARG A CA 1
ATOM 982 C C . ARG A 1 130 ? -57.746 20.497 67.730 1.00 58.00 130 ARG A C 1
ATOM 984 O O . ARG A 1 130 ? -57.050 21.434 67.352 1.00 58.00 130 ARG A O 1
ATOM 991 N N . SER A 1 131 ? -59.067 20.569 67.821 1.00 61.44 131 SER A N 1
ATOM 992 C CA . SER A 1 131 ? -59.821 21.820 67.777 1.00 61.44 131 SER A CA 1
ATOM 993 C C . SER A 1 131 ? -59.474 22.647 69.018 1.00 61.44 131 SER A C 1
ATOM 995 O O . SER A 1 131 ? -59.766 22.234 70.135 1.00 61.44 131 SER A O 1
ATOM 997 N N . THR A 1 132 ? -58.803 23.778 68.829 1.00 51.97 132 THR A N 1
ATOM 998 C CA . THR A 1 132 ? -58.691 24.870 69.816 1.00 51.97 132 THR A CA 1
ATOM 999 C C . THR A 1 132 ? -58.837 26.136 68.966 1.00 51.97 132 THR A C 1
ATOM 1001 O O . THR A 1 132 ? -58.017 26.340 68.075 1.00 51.97 132 THR A O 1
ATOM 1004 N N . GLU A 1 133 ? -60.046 26.708 68.885 1.00 59.81 133 GLU A N 1
ATOM 1005 C CA . GLU A 1 133 ? -60.424 27.979 69.545 1.00 59.81 133 GLU A CA 1
ATOM 1006 C C . GLU A 1 133 ? -59.418 29.104 69.194 1.00 59.81 133 GLU A C 1
ATOM 1008 O O . GLU A 1 133 ? -58.226 28.966 69.437 1.00 59.81 133 GLU A O 1
ATOM 1013 N N . LEU A 1 134 ? -59.798 30.232 68.586 1.00 49.19 134 LEU A N 1
ATOM 1014 C CA . LEU A 1 134 ? -60.745 31.211 69.117 1.00 49.19 134 LEU A CA 1
ATOM 1015 C C . LEU A 1 134 ? -61.229 32.180 68.019 1.00 49.19 134 LEU A C 1
ATOM 1017 O O . LEU A 1 134 ? -60.429 32.748 67.276 1.00 49.19 134 LEU A O 1
ATOM 1021 N N . GLU A 1 135 ? -62.542 32.413 67.992 1.00 54.34 135 GLU A N 1
ATOM 1022 C CA . GLU A 1 135 ? -63.113 33.727 67.686 1.00 54.34 135 GLU A CA 1
ATOM 1023 C C . GLU A 1 135 ? -62.617 34.745 68.726 1.00 54.34 135 GLU A C 1
ATOM 1025 O O . GLU A 1 135 ? -62.735 34.470 69.917 1.00 54.34 135 GLU A O 1
ATOM 1030 N N . SER A 1 136 ? -62.127 35.912 68.295 1.00 51.88 136 SER A N 1
ATOM 1031 C CA . SER A 1 136 ? -62.426 37.218 68.918 1.00 51.88 136 SER A CA 1
ATOM 1032 C C . SER A 1 136 ? -61.629 38.345 68.244 1.00 51.88 136 SER A C 1
ATOM 1034 O O . SER A 1 136 ? -60.402 38.338 68.316 1.00 51.88 136 SER A O 1
ATOM 1036 N N . GLU A 1 137 ? -62.365 39.323 67.698 1.00 50.16 137 GLU A N 1
ATOM 1037 C CA . GLU A 1 137 ? -61.969 40.716 67.391 1.00 50.16 137 GLU A CA 1
ATOM 1038 C C . GLU A 1 137 ? -60.908 40.885 66.282 1.00 50.16 137 GLU A C 1
ATOM 1040 O O . GLU A 1 137 ? -59.780 40.415 66.382 1.00 50.16 137 GLU A O 1
ATOM 1045 N N . VAL A 1 138 ? -61.212 41.527 65.148 1.00 40.34 138 VAL A N 1
ATOM 1046 C CA . VAL A 1 138 ? -61.748 42.894 64.963 1.00 40.34 138 VAL A CA 1
ATOM 1047 C C . VAL A 1 138 ? -62.599 42.983 63.696 1.00 40.34 138 VAL A C 1
ATOM 1049 O O . VAL A 1 138 ? -62.205 42.362 62.683 1.00 40.34 138 VAL A O 1
#

Secondary structure (DSSP, 8-state):
--GGGTTT---HHHHHHHHHIIIIIIIIHHHHHHHHH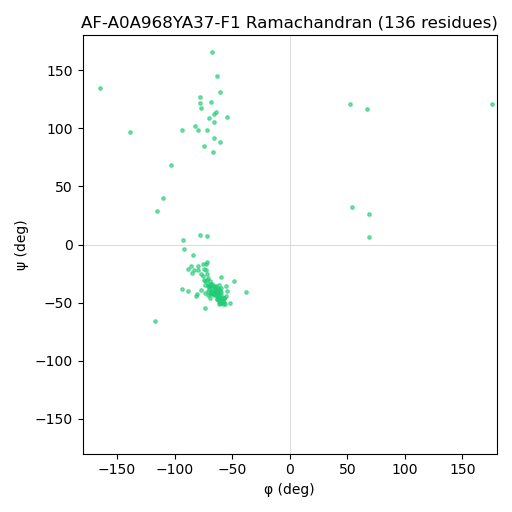HTT-HHHHHHHHHHHHHHHHHHHHHHH-----HHHHHHHHHHHHHHHHHHHHHHHHHHHHHHHHHT---HHHHHHHHHHHHGGG-----------------

Radius of gyration: 37.22 Å; Cα contacts (8 Å, |Δi|>4): 27; chains: 1; bounding box: 82×52×102 Å

pLDDT: mean 73.5, std 14.23, range [40.34, 96.44]

Sequence (138 aa):
LTESEQFVNIDFSGWLALGYSTVFGSAIAYGLFFYFASSGSLTSLSSLTFLTPVFALLFGNLLLGEVLNPLQSMGVGLTLVSIYLINQRDTLGEKMGKVRSNVAPNSDGEVAELLENSELDAVELRVPVRSTELESEV